Protein AF-A0A5D6YRJ5-F1 (afdb_monomer_lite)

Structure (mmCIF, N/CA/C/O backbone):
data_AF-A0A5D6YRJ5-F1
#
_entry.id   AF-A0A5D6YRJ5-F1
#
loop_
_atom_site.group_PDB
_atom_site.id
_atom_site.type_symbol
_atom_site.label_atom_id
_atom_site.label_alt_id
_atom_site.label_comp_id
_atom_site.label_asym_id
_atom_site.label_entity_id
_atom_site.label_seq_id
_atom_site.pdbx_PDB_ins_code
_atom_site.Cartn_x
_atom_site.Cartn_y
_atom_site.Cartn_z
_atom_site.occupancy
_atom_site.B_iso_or_equiv
_atom_site.auth_seq_id
_atom_site.auth_comp_id
_atom_site.auth_asym_id
_atom_site.auth_atom_id
_atom_site.pdbx_PDB_model_num
ATOM 1 N N . MET A 1 1 ? 26.707 -11.067 -12.022 1.00 60.88 1 MET A N 1
ATOM 2 C CA . MET A 1 1 ? 25.753 -10.182 -11.319 1.00 60.88 1 MET A CA 1
ATOM 3 C C . MET A 1 1 ? 26.308 -8.761 -11.382 1.00 60.88 1 MET A C 1
ATOM 5 O O . MET A 1 1 ? 27.519 -8.636 -11.221 1.00 60.88 1 MET A O 1
ATOM 9 N N . PRO A 1 2 ? 25.511 -7.725 -11.699 1.00 64.88 2 PRO A N 1
ATOM 10 C CA . PRO A 1 2 ? 26.012 -6.351 -11.756 1.00 64.88 2 PRO A CA 1
ATOM 11 C C . PRO A 1 2 ? 26.644 -5.903 -10.419 1.00 64.88 2 PRO A C 1
ATOM 13 O O . PRO A 1 2 ? 26.125 -6.276 -9.367 1.00 64.88 2 PRO A O 1
ATOM 16 N N . PRO A 1 3 ? 27.717 -5.085 -10.417 1.00 64.81 3 PRO A N 1
ATOM 17 C CA . PRO A 1 3 ? 28.417 -4.689 -9.185 1.00 64.81 3 PRO A CA 1
ATOM 18 C C . PRO A 1 3 ? 27.525 -3.969 -8.162 1.00 64.81 3 PRO A C 1
ATOM 20 O O . PRO A 1 3 ? 27.722 -4.100 -6.958 1.00 64.81 3 PRO A O 1
ATOM 23 N N . HIS A 1 4 ? 26.510 -3.244 -8.640 1.00 69.31 4 HIS A N 1
ATOM 24 C CA . HIS A 1 4 ? 25.546 -2.522 -7.807 1.00 69.31 4 HIS A CA 1
ATOM 25 C C . HIS A 1 4 ? 24.504 -3.434 -7.135 1.00 69.31 4 HIS A C 1
ATOM 27 O O . HIS A 1 4 ? 23.724 -2.969 -6.313 1.00 69.31 4 HIS A O 1
ATOM 33 N N . CYS A 1 5 ? 24.470 -4.730 -7.454 1.00 68.94 5 CYS A N 1
ATOM 34 C CA . CYS A 1 5 ? 23.510 -5.658 -6.855 1.00 68.94 5 CYS A CA 1
ATOM 35 C C . CYS A 1 5 ? 23.895 -6.130 -5.461 1.00 68.94 5 CYS A C 1
ATOM 37 O O . CYS A 1 5 ? 23.024 -6.526 -4.691 1.00 68.94 5 CYS A O 1
ATOM 39 N N . ASN A 1 6 ? 25.170 -6.000 -5.099 1.00 61.84 6 ASN A N 1
ATOM 40 C CA . ASN A 1 6 ? 25.630 -6.264 -3.740 1.00 61.84 6 ASN A CA 1
ATOM 41 C C . ASN A 1 6 ? 25.158 -5.181 -2.751 1.00 61.84 6 ASN A C 1
ATOM 43 O O . ASN A 1 6 ? 25.101 -5.435 -1.553 1.00 61.84 6 ASN A O 1
ATOM 47 N N . THR A 1 7 ? 24.800 -3.983 -3.232 1.00 56.31 7 THR A N 1
ATOM 48 C CA . THR A 1 7 ? 24.354 -2.850 -2.402 1.00 56.31 7 THR A CA 1
ATOM 49 C C . THR A 1 7 ? 22.838 -2.712 -2.290 1.00 56.31 7 THR A C 1
ATOM 51 O O . THR A 1 7 ? 22.378 -2.056 -1.365 1.00 56.31 7 THR A O 1
ATOM 54 N N . VAL A 1 8 ? 22.048 -3.336 -3.170 1.00 52.62 8 VAL A N 1
ATOM 55 C CA . VAL A 1 8 ? 20.570 -3.290 -3.113 1.00 52.62 8 VAL A CA 1
ATOM 56 C C . VAL A 1 8 ? 20.002 -4.146 -1.967 1.00 52.62 8 VAL A C 1
ATOM 58 O O . VAL A 1 8 ? 18.920 -3.862 -1.466 1.00 52.62 8 VAL A O 1
ATOM 61 N N . LEU A 1 9 ? 20.746 -5.159 -1.507 1.00 47.69 9 LEU A N 1
ATOM 62 C CA . LEU A 1 9 ? 20.382 -5.987 -0.347 1.00 47.69 9 LEU A CA 1
ATOM 63 C C . LEU A 1 9 ? 20.674 -5.311 1.005 1.00 47.69 9 LEU A C 1
ATOM 65 O O . LEU A 1 9 ? 20.249 -5.816 2.043 1.00 47.69 9 LEU A O 1
ATOM 69 N N . ASN A 1 10 ? 21.367 -4.167 1.014 1.00 44.94 10 ASN A N 1
ATOM 70 C CA . ASN A 1 10 ? 21.488 -3.348 2.215 1.00 44.94 10 ASN A CA 1
ATOM 71 C C . ASN A 1 10 ? 20.199 -2.549 2.390 1.00 44.94 10 ASN A C 1
ATOM 73 O O . ASN A 1 10 ? 20.040 -1.520 1.751 1.00 44.94 10 ASN A O 1
ATOM 77 N N . ILE A 1 11 ? 19.299 -3.103 3.209 1.00 49.19 11 ILE A N 1
ATOM 78 C CA . ILE A 1 11 ? 18.246 -2.521 4.070 1.00 49.19 11 ILE A CA 1
ATOM 79 C C . ILE A 1 11 ? 18.027 -0.995 3.925 1.00 49.19 11 ILE A C 1
ATOM 81 O O . ILE A 1 11 ? 18.032 -0.244 4.898 1.00 49.19 11 ILE A O 1
ATOM 85 N N . ASP A 1 12 ? 17.791 -0.503 2.713 1.00 50.81 12 ASP A N 1
ATOM 86 C CA . ASP A 1 12 ? 17.236 0.825 2.506 1.00 50.81 12 ASP A CA 1
ATOM 87 C C . ASP A 1 12 ? 15.744 0.677 2.813 1.00 50.81 12 ASP A C 1
ATOM 89 O O . ASP A 1 12 ? 14.951 0.217 1.994 1.00 50.81 12 ASP A O 1
ATOM 93 N N . VAL A 1 13 ? 15.362 1.043 4.039 1.00 54.28 13 VAL A N 1
ATOM 94 C CA . VAL A 1 13 ? 13.978 0.988 4.556 1.00 54.28 13 VAL A CA 1
ATOM 95 C C . VAL A 1 13 ? 13.006 1.819 3.691 1.00 54.28 13 VAL A C 1
ATOM 97 O O . VAL A 1 13 ? 11.790 1.728 3.838 1.00 54.28 13 VAL A O 1
ATOM 100 N N . GLN A 1 14 ? 13.523 2.626 2.759 1.00 61.41 14 GLN A N 1
ATOM 101 C CA . GLN A 1 14 ? 12.751 3.486 1.872 1.00 61.41 14 GLN A CA 1
ATOM 102 C C . GLN A 1 14 ? 13.017 3.177 0.396 1.00 61.41 14 GLN A C 1
ATOM 104 O O . GLN A 1 14 ? 14.071 3.500 -0.153 1.00 61.41 14 GLN A O 1
ATOM 109 N N . LEU A 1 15 ? 11.996 2.649 -0.282 1.00 72.62 15 LEU A N 1
ATOM 110 C CA . LEU A 1 15 ? 11.965 2.594 -1.739 1.00 72.62 15 LEU A CA 1
ATOM 111 C C . LEU A 1 15 ? 12.013 4.025 -2.301 1.00 72.62 15 LEU A C 1
ATOM 113 O O . LEU A 1 15 ? 11.226 4.892 -1.915 1.00 72.62 15 LEU A O 1
ATOM 117 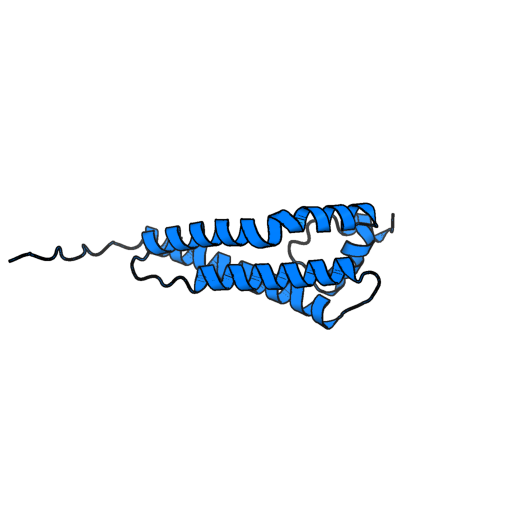N N . THR A 1 16 ? 12.939 4.280 -3.222 1.00 80.62 16 THR A N 1
ATOM 118 C CA . THR A 1 16 ? 13.053 5.550 -3.952 1.00 80.62 16 THR A CA 1
ATOM 119 C C . THR A 1 16 ? 13.064 5.282 -5.452 1.00 80.62 16 THR A C 1
ATOM 121 O O . THR A 1 16 ? 13.538 4.234 -5.890 1.00 80.62 16 THR A O 1
ATOM 124 N N . ALA A 1 17 ? 12.563 6.230 -6.251 1.00 81.56 17 ALA A N 1
ATOM 125 C CA . ALA A 1 17 ? 12.397 6.057 -7.699 1.00 81.56 17 ALA A CA 1
ATOM 126 C C . ALA A 1 17 ? 13.698 5.614 -8.391 1.00 81.56 17 ALA A C 1
ATOM 128 O O . ALA A 1 17 ? 13.727 4.637 -9.136 1.00 81.56 17 ALA A O 1
ATOM 129 N N . GLY A 1 18 ? 14.818 6.258 -8.041 1.00 82.31 18 GLY A N 1
ATOM 130 C CA . GLY A 1 18 ? 16.140 5.944 -8.589 1.00 82.31 18 GLY A CA 1
ATOM 131 C C . GLY A 1 18 ? 16.675 4.548 -8.244 1.00 82.31 18 GLY A C 1
ATOM 132 O O . GLY A 1 18 ? 17.662 4.120 -8.842 1.00 82.31 18 GLY A O 1
ATOM 133 N N . LYS A 1 19 ? 16.046 3.829 -7.308 1.00 82.44 19 LYS A N 1
ATOM 134 C CA . LYS A 1 19 ? 16.450 2.485 -6.867 1.00 82.44 19 LYS A CA 1
ATOM 135 C C . LYS A 1 19 ? 15.604 1.368 -7.470 1.00 82.44 19 LYS A C 1
ATOM 137 O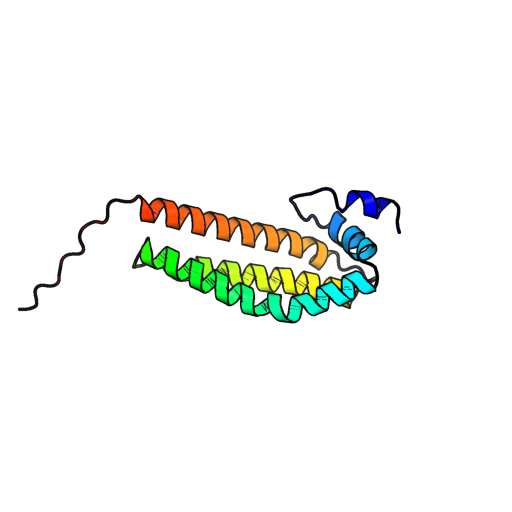 O . LYS A 1 19 ? 16.067 0.232 -7.478 1.00 82.44 19 LYS A O 1
ATOM 142 N N . ILE A 1 20 ? 14.429 1.675 -8.028 1.00 84.62 20 ILE A N 1
ATOM 143 C CA . ILE A 1 20 ? 13.533 0.657 -8.595 1.00 84.62 20 ILE A CA 1
ATOM 144 C C . ILE A 1 20 ? 14.213 -0.071 -9.750 1.00 84.62 20 ILE A C 1
ATOM 146 O O . ILE A 1 20 ? 14.308 -1.293 -9.739 1.00 84.62 20 ILE A O 1
ATOM 150 N N . ARG A 1 21 ? 14.765 0.656 -10.723 1.00 85.94 21 ARG A N 1
ATOM 151 C CA . ARG A 1 21 ? 15.420 0.005 -11.860 1.00 85.94 21 ARG A CA 1
ATOM 152 C C . ARG A 1 21 ? 16.655 -0.823 -11.470 1.00 85.94 21 ARG A C 1
ATOM 154 O O . ARG A 1 21 ? 16.700 -1.973 -11.897 1.00 85.94 21 ARG A O 1
ATOM 161 N N . PRO A 1 22 ? 17.619 -0.314 -10.673 1.00 85.75 22 PRO A N 1
ATOM 162 C CA . PRO A 1 22 ? 18.710 -1.143 -10.161 1.00 85.75 22 PRO A CA 1
ATOM 163 C C . PRO A 1 22 ? 18.204 -2.407 -9.458 1.00 85.75 22 PRO A C 1
ATOM 165 O O . PRO A 1 22 ? 18.728 -3.488 -9.686 1.00 85.75 22 PRO A O 1
ATOM 168 N N . PHE A 1 23 ? 17.134 -2.306 -8.664 1.00 83.44 23 PHE A N 1
ATOM 169 C CA . PHE A 1 23 ? 16.513 -3.467 -8.031 1.00 83.44 23 PHE A CA 1
ATOM 170 C C . PHE A 1 23 ? 15.979 -4.484 -9.055 1.00 83.44 23 PHE A C 1
ATOM 172 O O . PHE A 1 23 ? 16.310 -5.667 -8.969 1.00 83.44 23 PHE A O 1
ATOM 179 N N . LEU A 1 24 ? 15.229 -4.034 -10.066 1.00 86.06 24 LEU A N 1
ATOM 180 C CA . LEU A 1 24 ? 14.706 -4.902 -11.129 1.00 86.06 24 LEU A CA 1
ATOM 181 C C . LEU A 1 24 ? 15.817 -5.544 -11.977 1.00 86.06 24 LEU A C 1
ATOM 183 O O . LEU A 1 24 ? 15.704 -6.709 -12.362 1.00 86.06 24 LEU A O 1
ATOM 187 N N . GLU A 1 25 ? 16.905 -4.812 -12.237 1.00 87.56 25 GLU A N 1
ATOM 188 C CA . GLU A 1 25 ? 18.114 -5.332 -12.889 1.00 87.56 25 GLU A CA 1
ATOM 189 C C . GLU A 1 25 ? 18.752 -6.452 -12.055 1.00 87.56 25 GLU A C 1
ATOM 191 O O . GLU A 1 25 ? 19.100 -7.509 -12.590 1.00 87.56 25 GLU A O 1
ATOM 196 N N . CYS A 1 26 ? 18.844 -6.258 -10.739 1.00 85.69 26 CYS A N 1
ATOM 197 C CA . CYS A 1 26 ? 19.449 -7.211 -9.813 1.00 85.69 26 CYS A CA 1
ATOM 198 C C . CYS A 1 26 ? 18.626 -8.473 -9.570 1.00 85.69 26 CYS A C 1
ATOM 200 O O . CYS A 1 26 ? 19.214 -9.529 -9.333 1.00 85.69 26 CYS A O 1
ATOM 202 N N . LEU A 1 27 ? 17.297 -8.398 -9.680 1.00 84.06 27 LEU A N 1
ATOM 203 C CA . LEU A 1 27 ? 16.432 -9.581 -9.658 1.00 84.06 27 LEU A CA 1
ATOM 204 C C . LEU A 1 27 ? 16.736 -10.545 -10.819 1.00 84.06 27 LEU A C 1
ATOM 206 O O . LEU A 1 27 ? 16.502 -11.750 -10.706 1.00 84.06 27 LEU A O 1
ATOM 210 N N . GLY A 1 28 ? 17.244 -10.040 -11.949 1.00 85.69 28 GLY A N 1
ATOM 211 C CA . GLY A 1 28 ? 17.446 -10.845 -13.153 1.00 85.69 28 GLY A CA 1
ATOM 212 C C . GLY A 1 28 ? 16.131 -11.415 -13.699 1.00 85.69 28 GLY A C 1
ATOM 213 O O . GLY A 1 28 ? 15.041 -10.995 -13.319 1.00 85.69 28 GLY A O 1
ATOM 214 N N . LEU A 1 29 ? 16.202 -12.349 -14.648 1.00 87.88 29 LEU A N 1
ATOM 215 C CA . LEU A 1 29 ? 14.993 -12.941 -15.242 1.00 87.88 29 LEU A CA 1
ATOM 216 C C . LEU A 1 29 ? 14.231 -13.818 -14.234 1.00 87.88 29 LEU A C 1
ATOM 218 O O . LEU A 1 29 ? 13.022 -13.668 -14.069 1.00 87.88 29 LEU A O 1
ATOM 222 N N . GLN A 1 30 ? 14.949 -14.697 -13.528 1.00 87.31 30 GLN A N 1
ATOM 223 C CA . GLN A 1 30 ? 14.349 -15.632 -12.573 1.00 87.31 30 GLN A CA 1
ATOM 224 C C . GLN A 1 30 ? 13.703 -14.903 -11.392 1.00 87.31 30 GLN A C 1
ATOM 226 O O . GLN A 1 30 ? 12.542 -15.170 -11.086 1.00 87.31 30 GLN A O 1
ATOM 231 N N . GLY A 1 31 ? 14.395 -13.934 -10.781 1.00 86.50 31 GLY A N 1
ATOM 232 C CA . GLY A 1 31 ? 13.849 -13.179 -9.653 1.00 86.50 31 GLY A CA 1
ATOM 233 C C . GLY A 1 31 ? 12.592 -12.406 -10.034 1.00 86.50 31 GLY A C 1
ATOM 234 O O . GLY A 1 31 ? 11.615 -12.452 -9.298 1.00 86.50 31 GLY A O 1
ATOM 235 N N . ARG A 1 32 ? 12.559 -11.780 -11.218 1.00 88.94 32 ARG A N 1
ATOM 236 C CA . ARG A 1 32 ? 11.357 -11.082 -11.707 1.00 88.94 32 ARG A CA 1
ATOM 237 C C . ARG A 1 32 ? 10.189 -12.035 -11.957 1.00 88.94 32 ARG A C 1
ATOM 239 O O . ARG A 1 32 ? 9.070 -11.722 -11.568 1.00 88.94 32 ARG A O 1
ATOM 246 N N . SER A 1 33 ? 10.443 -13.211 -12.537 1.00 89.12 33 SER A N 1
ATOM 247 C CA . SER A 1 33 ? 9.395 -14.226 -12.733 1.00 89.12 33 SER A CA 1
ATOM 248 C C . SER A 1 33 ? 8.829 -14.754 -11.409 1.00 89.12 33 SER A C 1
ATOM 250 O O . SER A 1 33 ? 7.615 -14.873 -11.265 1.00 89.12 33 SER A O 1
ATOM 252 N N . ALA A 1 34 ? 9.688 -14.983 -10.410 1.00 86.88 34 ALA A N 1
ATOM 253 C CA . ALA A 1 34 ? 9.267 -15.381 -9.071 1.00 86.88 34 ALA A CA 1
ATOM 254 C C . ALA A 1 34 ? 8.466 -14.266 -8.378 1.00 86.88 34 ALA A C 1
ATOM 256 O O . ALA A 1 34 ? 7.448 -14.542 -7.747 1.00 86.88 34 ALA A O 1
ATOM 257 N N . TYR A 1 35 ? 8.876 -13.006 -8.555 1.00 85.50 35 TYR A N 1
ATOM 258 C CA . TYR A 1 35 ? 8.166 -11.842 -8.020 1.00 85.50 35 TYR A CA 1
ATOM 259 C C . TYR A 1 35 ? 6.749 -11.717 -8.608 1.00 85.50 35 TYR A C 1
ATOM 261 O O . TYR A 1 35 ? 5.785 -11.506 -7.878 1.00 85.50 35 TYR A O 1
ATOM 269 N N . LEU A 1 36 ? 6.593 -11.914 -9.921 1.00 89.06 36 LEU A N 1
ATOM 270 C CA . LEU A 1 36 ? 5.282 -11.917 -10.584 1.00 89.06 36 LEU A CA 1
ATOM 271 C C . LEU A 1 36 ? 4.389 -13.085 -10.131 1.00 89.06 36 LEU A C 1
ATOM 273 O O . LEU A 1 36 ? 3.173 -12.922 -9.999 1.00 89.06 36 LEU A O 1
ATOM 277 N N . ALA A 1 37 ? 4.978 -14.257 -9.876 1.00 86.31 37 ALA A N 1
ATOM 278 C CA . ALA A 1 37 ? 4.247 -15.406 -9.345 1.00 86.31 37 ALA A CA 1
ATOM 279 C C . ALA A 1 37 ? 3.740 -15.145 -7.916 1.00 86.31 37 ALA A C 1
ATOM 281 O O . ALA A 1 37 ? 2.597 -15.473 -7.602 1.00 86.31 37 ALA A O 1
ATOM 282 N N . PHE A 1 38 ? 4.552 -14.500 -7.074 1.00 81.75 38 PHE A N 1
ATOM 283 C CA . PHE A 1 38 ? 4.155 -14.093 -5.725 1.00 81.75 38 PHE A CA 1
ATOM 284 C C . PHE A 1 38 ? 2.972 -13.110 -5.744 1.00 81.75 38 PHE A C 1
ATOM 286 O O . PHE A 1 38 ? 2.016 -13.268 -4.981 1.00 81.75 38 PHE A O 1
ATOM 293 N N . PHE A 1 39 ? 2.974 -12.162 -6.686 1.00 80.69 39 PHE A N 1
ATOM 294 C CA . PHE A 1 39 ? 1.909 -11.168 -6.806 1.00 80.69 39 PHE A CA 1
ATOM 295 C C . PHE A 1 39 ? 0.515 -11.747 -7.054 1.00 80.69 39 PHE A C 1
ATOM 297 O O . PHE A 1 39 ? -0.459 -11.143 -6.626 1.00 80.69 39 PHE A O 1
ATOM 304 N N . HIS A 1 40 ? 0.376 -12.923 -7.670 1.00 71.31 40 HIS A N 1
ATOM 305 C CA . HIS A 1 40 ? -0.952 -13.519 -7.875 1.00 71.31 40 HIS A CA 1
ATOM 306 C C . HIS A 1 40 ? -1.701 -13.778 -6.560 1.00 71.31 40 HIS A C 1
ATOM 308 O O . HIS A 1 40 ? -2.928 -13.692 -6.523 1.00 71.31 40 HIS A O 1
ATOM 314 N N . PHE A 1 41 ? -0.971 -14.060 -5.480 1.00 65.50 41 PHE A N 1
ATOM 315 C CA . PHE A 1 41 ? -1.544 -14.232 -4.147 1.00 65.50 41 PHE A CA 1
ATOM 316 C C . PHE A 1 41 ? -1.543 -12.924 -3.351 1.00 65.50 41 PHE A C 1
ATOM 318 O O . PHE A 1 41 ? -2.520 -12.628 -2.660 1.00 65.50 41 PHE A O 1
ATOM 325 N N . ASP A 1 42 ? -0.479 -12.129 -3.468 1.00 74.94 42 ASP A N 1
ATOM 326 C CA . ASP A 1 42 ? -0.288 -10.929 -2.648 1.00 74.94 42 ASP A CA 1
ATOM 327 C C . ASP A 1 42 ? -1.214 -9.769 -3.039 1.00 74.94 42 ASP A C 1
ATOM 329 O O . ASP A 1 42 ? -1.706 -9.039 -2.187 1.00 74.94 42 ASP A O 1
ATOM 333 N N . PHE A 1 43 ? -1.556 -9.645 -4.321 1.00 77.69 43 PHE A N 1
ATOM 334 C CA . PHE A 1 43 ? -2.206 -8.448 -4.863 1.00 77.69 43 PHE A CA 1
ATOM 335 C C . PHE A 1 43 ? -3.643 -8.203 -4.383 1.00 77.69 43 PHE A C 1
ATOM 337 O O . PHE A 1 43 ? -4.111 -7.068 -4.387 1.00 77.69 43 PHE A O 1
ATOM 344 N N . LEU A 1 44 ? -4.374 -9.256 -4.004 1.00 74.69 44 LEU A N 1
ATOM 345 C CA . LEU A 1 44 ? -5.779 -9.143 -3.587 1.00 74.69 44 LEU A CA 1
ATOM 346 C C . LEU A 1 44 ? -6.032 -9.740 -2.209 1.00 74.69 44 LEU A C 1
ATOM 348 O O . LEU A 1 44 ? -6.723 -9.129 -1.395 1.00 74.69 44 LEU A O 1
ATOM 352 N N . LEU A 1 45 ? -5.492 -10.927 -1.929 1.00 84.12 45 LEU A N 1
ATOM 353 C CA . LEU A 1 45 ? -5.830 -11.634 -0.699 1.00 84.12 45 LEU A CA 1
ATOM 354 C C . LEU A 1 45 ? -5.287 -10.899 0.529 1.00 84.12 45 LEU A C 1
ATOM 356 O O . LEU A 1 45 ? -6.033 -10.670 1.481 1.00 84.12 45 LEU A O 1
ATOM 360 N N . PHE A 1 46 ? -4.018 -10.491 0.496 1.00 86.75 46 PHE A N 1
ATOM 361 C CA . PHE A 1 46 ? -3.388 -9.804 1.621 1.00 86.75 46 PHE A CA 1
ATOM 362 C C . PHE A 1 46 ? -4.051 -8.454 1.925 1.00 86.75 46 PHE A C 1
ATOM 364 O O . PHE A 1 46 ? -4.430 -8.260 3.087 1.00 86.75 46 PHE A O 1
ATOM 371 N N . PRO A 1 47 ? -4.319 -7.586 0.926 1.00 88.38 47 PRO A N 1
ATOM 372 C CA . PRO A 1 47 ? -5.090 -6.362 1.109 1.00 88.38 47 PRO A CA 1
ATOM 373 C C . PRO A 1 47 ? -6.416 -6.543 1.805 1.00 88.38 47 PRO A C 1
ATOM 375 O O . PRO A 1 47 ? -6.722 -5.844 2.773 1.00 88.38 47 PRO A O 1
ATOM 378 N N . LEU A 1 48 ? -7.188 -7.528 1.365 1.00 88.56 48 LEU A N 1
ATOM 379 C CA . LEU A 1 48 ? -8.478 -7.812 1.967 1.00 88.56 48 LEU A CA 1
ATOM 380 C C . LEU A 1 48 ? -8.328 -8.318 3.404 1.00 88.56 48 LEU A C 1
ATOM 382 O O . LEU A 1 48 ? -9.070 -7.872 4.282 1.00 88.56 48 LEU A O 1
ATOM 386 N N . VAL A 1 49 ? -7.364 -9.202 3.673 1.00 91.12 49 VAL A N 1
ATOM 387 C CA . VAL A 1 49 ? -7.128 -9.743 5.018 1.00 91.12 49 VAL A CA 1
ATOM 388 C C . VAL A 1 49 ? -6.724 -8.635 5.989 1.00 91.12 49 VAL A C 1
ATOM 390 O O . VAL A 1 49 ? -7.406 -8.446 7.002 1.00 91.12 49 VAL A O 1
ATOM 393 N N . TYR A 1 50 ? -5.669 -7.865 5.698 1.00 89.44 50 TYR A N 1
ATOM 394 C CA . TYR A 1 50 ? -5.214 -6.843 6.645 1.00 89.44 50 TYR A CA 1
ATOM 395 C C . TYR A 1 50 ? -6.232 -5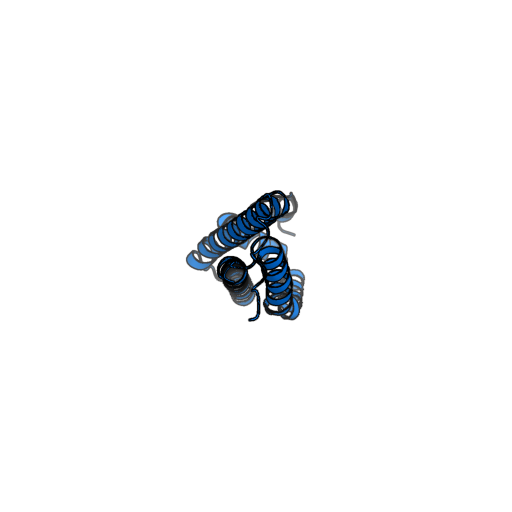.707 6.792 1.00 89.44 50 TYR A C 1
ATOM 397 O O . TYR A 1 50 ? -6.356 -5.151 7.881 1.00 89.44 50 TYR A O 1
ATOM 405 N N . ALA A 1 51 ? -7.001 -5.373 5.750 1.00 91.62 51 ALA A N 1
ATOM 406 C CA . ALA A 1 51 ? -8.008 -4.319 5.837 1.00 91.62 51 ALA A CA 1
ATOM 407 C C . ALA A 1 51 ? -9.198 -4.729 6.701 1.00 91.62 51 ALA A C 1
ATOM 409 O O . ALA A 1 51 ? -9.686 -3.919 7.487 1.00 91.62 51 ALA A O 1
ATOM 410 N N . ASN A 1 52 ? -9.633 -5.989 6.619 1.00 93.62 52 ASN A N 1
ATOM 411 C CA . ASN A 1 52 ? -10.667 -6.512 7.510 1.00 93.62 52 ASN A CA 1
ATOM 412 C C . ASN A 1 52 ? -10.190 -6.540 8.966 1.00 93.62 52 ASN A C 1
ATOM 414 O O . ASN A 1 52 ? -10.924 -6.117 9.860 1.00 93.62 52 ASN A O 1
ATOM 418 N N . VAL A 1 53 ? -8.947 -6.970 9.208 1.00 94.69 53 VAL A N 1
ATOM 419 C CA . VAL A 1 53 ? -8.341 -6.943 10.550 1.00 94.69 53 VAL A CA 1
ATOM 420 C C . VAL A 1 53 ? -8.255 -5.509 11.078 1.00 94.69 53 VAL A C 1
ATOM 422 O O . VAL A 1 53 ? -8.700 -5.238 12.194 1.00 94.69 53 VAL A O 1
ATOM 425 N N . ALA A 1 54 ? -7.757 -4.575 10.266 1.00 93.81 54 ALA A N 1
ATOM 426 C CA . ALA A 1 54 ? -7.655 -3.160 10.611 1.00 93.81 54 ALA A CA 1
ATOM 427 C C . ALA A 1 54 ? -9.026 -2.533 10.891 1.00 93.81 54 ALA A C 1
ATOM 429 O O . ALA A 1 54 ? -9.194 -1.826 11.885 1.00 93.81 54 ALA A O 1
ATOM 430 N N . HIS A 1 55 ? -10.022 -2.816 10.049 1.00 95.12 55 HIS A N 1
ATOM 431 C CA . HIS A 1 55 ? -11.384 -2.335 10.243 1.00 95.12 55 HIS A CA 1
ATOM 432 C C . HIS A 1 55 ? -11.973 -2.870 11.545 1.00 95.12 55 HIS A C 1
ATOM 434 O O . HIS A 1 55 ? -12.459 -2.088 12.357 1.00 95.12 55 HIS A O 1
ATOM 440 N N . ARG A 1 56 ? -11.856 -4.178 11.798 1.00 94.94 56 ARG A N 1
ATOM 441 C CA . ARG A 1 56 ? -12.351 -4.788 13.033 1.00 94.94 56 ARG A CA 1
ATOM 442 C C . ARG A 1 56 ? -11.684 -4.190 14.269 1.00 94.94 56 ARG A C 1
ATOM 444 O O . ARG A 1 56 ? -12.383 -3.885 15.233 1.00 94.94 56 ARG A O 1
ATOM 451 N N . ALA A 1 57 ? -10.366 -4.006 14.246 1.00 94.31 57 ALA A N 1
ATOM 452 C CA . ALA A 1 57 ? -9.629 -3.382 15.341 1.00 94.31 57 ALA A CA 1
ATOM 453 C C . ALA A 1 57 ? -10.106 -1.942 15.598 1.00 94.31 57 ALA A C 1
ATOM 455 O O . ALA A 1 57 ? -10.358 -1.575 16.746 1.00 94.31 57 ALA A O 1
ATOM 456 N N . LEU A 1 58 ? -10.307 -1.153 14.536 1.00 93.94 58 LEU A N 1
ATOM 457 C CA . LEU A 1 58 ? -10.846 0.203 14.640 1.00 93.94 58 LEU A CA 1
ATOM 458 C C . LEU A 1 58 ? -12.265 0.220 15.194 1.00 93.94 58 LEU A C 1
ATOM 460 O O . LEU A 1 58 ? -12.531 1.025 16.073 1.00 93.94 58 LEU A O 1
ATOM 464 N N . THR A 1 59 ? -13.155 -0.671 14.759 1.00 92.50 59 THR A N 1
ATOM 465 C CA . THR A 1 59 ? -14.533 -0.728 15.273 1.00 92.50 59 THR A CA 1
ATOM 466 C C . THR A 1 59 ? -14.584 -1.139 16.745 1.00 92.50 59 THR A C 1
ATOM 468 O O . THR A 1 59 ? -15.411 -0.635 17.499 1.00 92.50 59 THR A O 1
ATOM 471 N N . LEU A 1 60 ? -13.681 -2.018 17.191 1.00 91.75 60 LEU A N 1
ATOM 472 C CA . LEU A 1 60 ? -13.568 -2.391 18.607 1.00 91.75 60 LEU A CA 1
ATOM 473 C C . LEU A 1 60 ? -13.048 -1.242 19.487 1.00 91.75 60 LEU A C 1
ATOM 475 O O . LEU A 1 60 ? -13.421 -1.147 20.660 1.00 91.75 60 LEU A O 1
ATOM 479 N N . ALA A 1 61 ? -12.181 -0.392 18.935 1.00 91.88 61 ALA A N 1
ATOM 480 C CA . ALA A 1 61 ? -11.668 0.805 19.597 1.00 91.88 61 ALA A CA 1
ATOM 481 C C . ALA A 1 61 ? -12.670 1.978 19.531 1.00 91.88 61 ALA A C 1
ATOM 483 O O . ALA A 1 61 ? -12.825 2.723 20.494 1.00 91.88 61 ALA A O 1
ATOM 484 N N . TRP A 1 62 ? -13.388 2.094 18.413 1.00 91.00 62 TRP A N 1
ATOM 485 C CA . TRP A 1 62 ? -14.287 3.184 18.042 1.00 91.00 62 TRP A CA 1
ATOM 486 C C . TRP A 1 62 ? -15.512 2.617 17.299 1.00 91.00 62 TRP A C 1
ATOM 488 O O . TRP A 1 62 ? -15.453 2.438 16.079 1.00 91.00 62 TRP A O 1
ATOM 498 N N . PRO A 1 63 ? -16.639 2.352 17.987 1.00 87.75 63 PRO A N 1
ATOM 499 C CA . PRO A 1 63 ? -17.815 1.716 17.378 1.00 87.75 63 PRO A CA 1
ATOM 500 C C . PRO A 1 63 ? -18.381 2.460 16.160 1.00 87.75 63 PRO A C 1
ATOM 502 O O . PRO A 1 63 ? -18.833 1.828 15.213 1.00 87.75 63 PRO A O 1
ATOM 505 N N . GLU A 1 64 ? -18.277 3.791 16.150 1.00 87.81 64 GLU A N 1
ATOM 506 C CA . GLU A 1 64 ? -18.745 4.666 15.063 1.00 87.81 64 GLU A CA 1
ATOM 507 C C . GLU A 1 64 ? -17.688 4.889 13.957 1.00 87.81 64 GLU A C 1
ATOM 509 O O . GLU A 1 64 ? -17.841 5.761 13.096 1.00 87.81 64 GLU A O 1
ATOM 514 N N . SER A 1 65 ? -16.570 4.151 13.981 1.00 87.56 65 SER A N 1
ATOM 515 C CA . SER A 1 65 ? -15.511 4.317 12.981 1.00 87.56 65 SER A CA 1
ATOM 516 C C . SER A 1 65 ? -15.964 3.859 11.597 1.00 87.56 65 SER A C 1
ATOM 518 O O . SER A 1 65 ? -16.434 2.742 11.382 1.00 87.56 65 SER A O 1
ATOM 520 N N . ARG A 1 66 ? -15.770 4.742 10.617 1.00 88.19 66 ARG A N 1
ATOM 521 C CA . ARG A 1 66 ? -16.013 4.437 9.206 1.00 88.19 66 ARG A CA 1
ATOM 522 C C . ARG A 1 66 ? -14.833 3.650 8.623 1.00 88.19 66 ARG A C 1
ATOM 524 O O . ARG A 1 66 ? -13.690 3.916 8.998 1.00 88.19 66 ARG A O 1
ATOM 531 N N . PRO A 1 67 ? -15.057 2.771 7.631 1.00 90.69 67 PRO A N 1
ATOM 532 C CA . PRO A 1 67 ? -14.000 1.965 7.013 1.00 90.69 67 PRO A CA 1
ATOM 533 C C . PRO A 1 67 ? -13.072 2.762 6.073 1.00 90.69 67 PRO A C 1
ATOM 535 O O . PRO A 1 67 ? -12.356 2.164 5.278 1.00 90.69 67 PRO A O 1
ATOM 538 N N . LEU A 1 68 ? -13.053 4.100 6.149 1.00 93.06 68 LEU A N 1
ATOM 539 C CA . LEU A 1 68 ? -12.296 4.961 5.232 1.00 93.06 68 LEU A CA 1
ATOM 540 C C . LEU A 1 68 ? -10.786 4.709 5.301 1.00 93.06 68 LEU A C 1
ATOM 542 O O . LEU A 1 68 ? -10.151 4.578 4.261 1.00 93.06 68 LEU A O 1
ATOM 546 N N . LEU A 1 69 ? -10.217 4.608 6.509 1.00 92.81 69 LEU A N 1
ATOM 547 C CA . LEU A 1 69 ? -8.782 4.354 6.673 1.00 92.81 69 LEU A CA 1
ATOM 548 C C . LEU A 1 69 ? -8.387 2.951 6.176 1.00 92.81 69 LEU A C 1
ATOM 550 O O . LEU A 1 69 ? -7.490 2.875 5.339 1.00 92.81 69 LEU A O 1
ATOM 554 N N . PRO A 1 70 ? -9.054 1.849 6.588 1.00 94.00 70 PRO A N 1
ATOM 555 C CA . PRO A 1 70 ? -8.793 0.529 6.012 1.00 94.00 70 PRO A CA 1
ATOM 556 C C . PRO A 1 70 ? -8.936 0.488 4.487 1.00 94.00 70 PRO A C 1
ATOM 558 O O . PRO A 1 70 ? -8.075 -0.075 3.816 1.00 94.00 70 PRO A O 1
ATOM 561 N N . ALA A 1 71 ? -9.975 1.123 3.933 1.00 94.44 71 ALA A N 1
ATOM 562 C CA . ALA A 1 71 ? -10.178 1.188 2.488 1.00 94.44 71 ALA A CA 1
ATOM 563 C C . ALA A 1 71 ? -9.043 1.945 1.780 1.00 94.44 71 ALA A C 1
ATOM 565 O O . ALA A 1 71 ? -8.553 1.486 0.752 1.00 94.44 71 ALA A O 1
ATOM 566 N N . ALA A 1 72 ? -8.576 3.062 2.346 1.00 94.31 72 ALA A N 1
ATOM 567 C CA . ALA A 1 72 ? -7.452 3.815 1.798 1.00 94.31 72 ALA A CA 1
ATOM 568 C C . ALA A 1 72 ? -6.157 2.984 1.763 1.00 94.31 72 ALA A C 1
ATOM 570 O O . ALA A 1 72 ? -5.449 3.027 0.760 1.00 94.31 72 ALA A O 1
ATOM 571 N N . VAL A 1 73 ? -5.873 2.172 2.795 1.00 93.50 73 VAL A N 1
ATOM 572 C CA . VAL A 1 73 ? -4.706 1.266 2.775 1.00 93.50 73 VAL A CA 1
ATOM 573 C C . VAL A 1 73 ? -4.806 0.268 1.622 1.00 93.50 73 VAL A C 1
ATOM 575 O O . VAL A 1 73 ? -3.814 0.057 0.934 1.00 93.50 73 VAL A O 1
ATOM 578 N N . VAL A 1 74 ? -5.979 -0.332 1.387 1.00 93.88 74 VAL A N 1
ATOM 579 C CA . VAL A 1 74 ? -6.188 -1.259 0.255 1.00 93.88 74 VAL A CA 1
ATOM 580 C C . VAL A 1 74 ? -5.942 -0.562 -1.073 1.00 93.88 74 VAL A C 1
ATOM 582 O O . VAL A 1 74 ? -5.232 -1.093 -1.916 1.00 93.88 74 VAL A O 1
ATOM 585 N N . VAL A 1 75 ? -6.498 0.637 -1.257 1.00 94.69 75 VAL A N 1
ATOM 586 C CA . VAL A 1 75 ? -6.335 1.390 -2.505 1.00 94.69 75 VAL A CA 1
ATOM 587 C C . VAL A 1 75 ? -4.863 1.710 -2.759 1.00 94.69 75 VAL A C 1
ATOM 589 O O . VAL A 1 75 ? -4.374 1.463 -3.858 1.00 94.69 75 VAL A O 1
ATOM 592 N N . PHE A 1 76 ? -4.140 2.226 -1.762 1.00 94.50 76 PHE A N 1
ATOM 593 C CA . PHE A 1 76 ? -2.723 2.549 -1.936 1.00 94.50 76 PHE A CA 1
ATOM 594 C C . PHE A 1 76 ? -1.863 1.312 -2.180 1.00 94.50 76 PHE A C 1
ATOM 596 O O . PHE A 1 76 ? -0.951 1.381 -2.997 1.00 94.50 76 PHE A O 1
ATOM 603 N N . ASP A 1 77 ? -2.161 0.194 -1.521 1.00 92.56 77 ASP A N 1
ATOM 604 C CA . ASP A 1 77 ? -1.450 -1.065 -1.729 1.00 92.56 77 ASP A CA 1
ATOM 605 C C . ASP A 1 77 ? -1.671 -1.634 -3.128 1.00 92.56 77 ASP A C 1
ATOM 607 O O . ASP A 1 77 ? -0.706 -1.866 -3.849 1.00 92.56 77 ASP A O 1
ATOM 611 N N . VAL A 1 78 ? -2.929 -1.748 -3.563 1.00 92.69 78 VAL A N 1
ATOM 612 C CA . VAL A 1 78 ? -3.260 -2.244 -4.903 1.00 92.69 78 VAL A CA 1
ATOM 613 C C . VAL A 1 78 ? -2.635 -1.357 -5.976 1.00 92.69 78 VAL A C 1
ATOM 615 O O . VAL A 1 78 ? -2.066 -1.879 -6.931 1.00 92.69 78 VAL A O 1
ATOM 618 N N . LEU A 1 79 ? -2.690 -0.027 -5.838 1.00 94.06 79 LEU A N 1
ATOM 619 C CA . LEU A 1 79 ? -2.082 0.889 -6.810 1.00 94.06 79 LEU A CA 1
ATOM 620 C C . LEU A 1 79 ? -0.552 0.779 -6.836 1.00 94.06 79 LEU A C 1
ATOM 622 O O . LEU A 1 79 ? 0.043 0.785 -7.913 1.00 94.06 79 LEU A O 1
ATOM 626 N N . GLU A 1 80 ? 0.088 0.682 -5.671 1.00 92.38 80 GLU A N 1
ATOM 627 C CA . GLU A 1 80 ? 1.543 0.547 -5.567 1.00 92.38 80 GLU A CA 1
ATOM 628 C C . GLU A 1 80 ? 2.016 -0.757 -6.210 1.00 92.38 80 GLU A C 1
ATOM 630 O O . GLU A 1 80 ? 2.867 -0.744 -7.102 1.00 92.38 80 GLU A O 1
ATOM 635 N N . ASN A 1 81 ? 1.375 -1.860 -5.835 1.00 91.44 81 ASN A N 1
ATOM 636 C CA . ASN A 1 81 ? 1.645 -3.185 -6.365 1.00 91.44 81 ASN A CA 1
ATOM 637 C C . ASN A 1 81 ? 1.340 -3.278 -7.866 1.00 91.44 81 ASN A C 1
ATOM 639 O O . ASN A 1 81 ? 2.117 -3.874 -8.612 1.00 91.44 81 ASN A O 1
ATOM 643 N N . SER A 1 82 ? 0.278 -2.620 -8.350 1.00 92.69 82 SER A N 1
ATOM 644 C CA . SER A 1 82 ? -0.010 -2.495 -9.791 1.00 92.69 82 SER A CA 1
ATOM 645 C C . SER A 1 82 ? 1.149 -1.836 -10.528 1.00 92.69 82 SER A C 1
ATOM 647 O O . SER A 1 82 ? 1.556 -2.304 -11.590 1.00 92.69 82 SER A O 1
ATOM 649 N N . GLY A 1 83 ? 1.694 -0.759 -9.956 1.00 93.12 83 GLY A N 1
ATOM 650 C CA . GLY A 1 83 ? 2.837 -0.048 -10.517 1.00 93.12 83 GLY A CA 1
ATOM 651 C C . GLY A 1 83 ? 4.090 -0.920 -10.576 1.00 93.12 83 GLY A C 1
ATOM 652 O O . GLY A 1 83 ? 4.757 -0.957 -11.608 1.00 93.12 83 GLY A O 1
ATOM 653 N N . ILE A 1 84 ? 4.386 -1.677 -9.516 1.00 90.69 84 ILE A N 1
ATOM 654 C CA . ILE A 1 84 ? 5.513 -2.621 -9.501 1.00 90.69 84 ILE A CA 1
ATOM 655 C C . ILE A 1 84 ? 5.331 -3.722 -10.553 1.00 90.69 84 ILE A C 1
ATOM 657 O O . ILE A 1 84 ? 6.263 -3.994 -11.311 1.00 90.69 84 ILE A O 1
ATOM 661 N N . VAL A 1 85 ? 4.146 -4.334 -10.639 1.00 91.94 85 VAL A N 1
ATOM 662 C CA . VAL A 1 85 ? 3.840 -5.372 -11.639 1.00 91.94 85 VAL A CA 1
ATOM 663 C C . VAL A 1 85 ? 3.992 -4.823 -13.056 1.00 91.94 85 VAL A C 1
ATOM 665 O O . VAL A 1 85 ? 4.628 -5.461 -13.892 1.00 91.94 85 VAL A O 1
ATOM 668 N N . PHE A 1 86 ? 3.475 -3.624 -13.320 1.00 94.06 86 PHE A N 1
ATOM 669 C CA . PHE A 1 86 ? 3.640 -2.956 -14.609 1.00 94.06 86 PHE A CA 1
ATOM 670 C C . PHE A 1 86 ? 5.123 -2.761 -14.965 1.00 94.06 86 PHE A C 1
ATOM 672 O O . PHE A 1 86 ? 5.552 -3.142 -16.053 1.00 94.06 86 PHE A O 1
ATOM 679 N N . LEU A 1 87 ? 5.929 -2.248 -14.029 1.00 93.00 87 LEU A N 1
ATOM 680 C CA . LEU A 1 87 ? 7.370 -2.061 -14.230 1.00 93.00 87 LEU A CA 1
ATOM 681 C C . LEU A 1 87 ? 8.121 -3.386 -14.426 1.00 93.00 87 LEU A C 1
ATOM 683 O O . LEU A 1 87 ? 9.098 -3.428 -15.169 1.00 93.00 87 LEU A O 1
ATOM 687 N N . LEU A 1 88 ? 7.682 -4.466 -13.775 1.00 92.06 88 LEU A N 1
ATOM 688 C CA . LEU A 1 88 ? 8.248 -5.807 -13.939 1.00 92.06 88 LEU A CA 1
ATOM 689 C C . LEU A 1 88 ? 7.977 -6.383 -15.331 1.00 92.06 88 LEU A C 1
ATOM 691 O O . LEU A 1 88 ? 8.892 -6.950 -15.933 1.00 92.06 88 LEU A O 1
ATOM 695 N N . LEU A 1 89 ? 6.737 -6.254 -15.810 1.00 92.56 89 LEU A N 1
ATOM 696 C CA . LEU A 1 89 ? 6.294 -6.787 -17.099 1.00 92.56 89 LEU A CA 1
ATOM 697 C C . LEU A 1 89 ? 6.936 -6.053 -18.275 1.00 92.56 89 LEU A C 1
ATOM 699 O O . LEU A 1 89 ? 7.305 -6.698 -19.252 1.00 92.56 89 LEU A O 1
ATOM 703 N N . ASP A 1 90 ? 7.100 -4.733 -18.167 1.00 94.50 90 ASP A N 1
ATOM 704 C CA . ASP A 1 90 ? 7.611 -3.912 -19.269 1.00 94.50 90 ASP A CA 1
ATOM 705 C C . ASP A 1 90 ? 9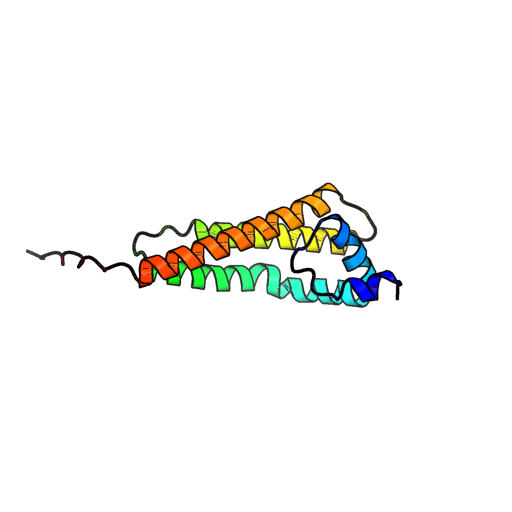.132 -3.691 -19.219 1.00 94.50 90 ASP A C 1
ATOM 707 O O . ASP A 1 90 ? 9.726 -3.054 -20.090 1.00 94.50 90 ASP A O 1
ATOM 711 N N . PHE A 1 91 ? 9.812 -4.239 -18.210 1.00 90.81 91 PHE A N 1
ATOM 712 C CA . PHE A 1 91 ? 11.267 -4.175 -18.122 1.00 90.81 91 PHE A CA 1
ATOM 713 C C . PHE A 1 91 ? 11.919 -4.815 -19.369 1.00 90.81 91 PHE A C 1
ATOM 715 O O . PHE A 1 91 ? 11.613 -5.969 -19.683 1.00 90.81 91 PHE A O 1
ATOM 722 N N . PRO A 1 92 ? 12.912 -4.173 -20.026 1.00 92.50 92 PRO A N 1
ATOM 723 C CA . PRO A 1 92 ? 13.770 -3.085 -19.531 1.00 92.50 92 PRO A CA 1
ATOM 724 C C . PRO A 1 92 ? 13.317 -1.659 -19.882 1.00 92.50 92 PRO A C 1
ATOM 726 O O . PRO A 1 92 ? 14.108 -0.721 -19.719 1.00 92.50 92 PRO A O 1
ATOM 729 N N . LEU A 1 93 ? 12.094 -1.469 -20.385 1.00 93.69 93 LEU A N 1
ATOM 730 C CA . LEU A 1 93 ? 11.579 -0.137 -20.694 1.00 93.69 93 LEU A CA 1
ATOM 731 C C . LEU A 1 93 ? 11.450 0.702 -19.419 1.00 93.69 93 LEU A C 1
ATOM 733 O O . LEU A 1 93 ? 11.170 0.201 -18.330 1.00 93.69 93 LEU A O 1
ATOM 737 N N . ARG A 1 94 ? 11.714 2.005 -19.557 1.00 90.25 94 ARG A N 1
ATOM 738 C CA . ARG A 1 94 ? 11.671 2.956 -18.443 1.00 90.25 94 ARG A CA 1
ATOM 739 C C . ARG A 1 94 ? 10.372 3.734 -18.434 1.00 90.25 94 ARG A C 1
ATOM 741 O O . ARG A 1 94 ? 10.049 4.398 -19.415 1.00 90.25 94 ARG A O 1
ATOM 748 N N . HIS A 1 95 ? 9.757 3.789 -17.259 1.00 94.38 95 HIS A N 1
ATOM 749 C CA . HIS A 1 95 ? 8.540 4.555 -17.005 1.00 94.38 95 HIS A CA 1
ATOM 750 C C . HIS A 1 95 ? 8.735 5.462 -15.804 1.00 94.38 95 HIS A C 1
ATOM 752 O O . HIS A 1 95 ? 8.276 5.159 -14.707 1.00 94.38 95 HIS A O 1
ATOM 758 N N . LYS A 1 96 ? 9.414 6.596 -16.012 1.00 92.50 96 LYS A N 1
ATOM 759 C CA . LYS A 1 96 ? 9.767 7.533 -14.929 1.00 92.50 96 LYS A CA 1
ATOM 760 C C . LYS A 1 96 ? 8.564 7.933 -14.070 1.00 92.50 96 LYS A C 1
ATOM 762 O O . LYS A 1 96 ? 8.676 7.963 -12.855 1.00 92.50 96 LYS A O 1
ATOM 767 N N . GLY A 1 97 ? 7.404 8.168 -14.692 1.00 94.50 97 GLY A N 1
ATOM 768 C CA . GLY A 1 97 ? 6.184 8.518 -13.961 1.00 94.50 97 GLY A CA 1
ATOM 769 C C . GLY A 1 97 ? 5.729 7.421 -12.994 1.00 94.50 97 GLY A C 1
ATOM 770 O O . GLY A 1 97 ? 5.368 7.718 -11.860 1.00 94.50 97 GLY A O 1
ATOM 771 N N . VAL A 1 98 ? 5.802 6.149 -13.399 1.00 94.44 98 VAL A N 1
ATOM 772 C CA . VAL A 1 98 ? 5.446 5.017 -12.526 1.00 94.44 98 VAL A CA 1
ATOM 773 C C . VAL A 1 98 ? 6.543 4.767 -11.487 1.00 94.44 98 VAL A C 1
ATOM 775 O O . VAL A 1 98 ? 6.233 4.547 -10.319 1.00 94.44 98 VAL A O 1
ATOM 778 N N . GLU A 1 99 ? 7.817 4.880 -11.880 1.00 92.50 99 GLU A N 1
ATOM 779 C CA . GLU A 1 99 ? 8.967 4.802 -10.967 1.00 92.50 99 GLU A CA 1
ATOM 780 C C . GLU A 1 99 ? 8.896 5.871 -9.857 1.00 92.50 99 GLU A C 1
ATOM 782 O O . GLU A 1 99 ? 9.309 5.617 -8.728 1.00 92.50 99 GLU A O 1
ATOM 787 N N . GLU A 1 100 ? 8.351 7.057 -10.138 1.00 93.50 100 GLU A N 1
ATOM 788 C CA . GLU A 1 100 ? 8.131 8.119 -9.149 1.00 93.50 100 GLU A CA 1
ATOM 789 C C . GLU A 1 100 ? 6.861 7.913 -8.317 1.00 93.50 100 GLU A C 1
ATOM 791 O O . GLU A 1 100 ? 6.871 8.166 -7.110 1.00 93.50 100 GLU A O 1
ATOM 796 N N . LEU A 1 101 ? 5.779 7.433 -8.934 1.00 94.69 101 LEU A N 1
ATOM 797 C CA . LEU A 1 101 ? 4.487 7.237 -8.277 1.00 94.69 101 LEU A CA 1
ATOM 798 C C . LEU A 1 101 ? 4.517 6.108 -7.237 1.00 94.69 101 LEU A C 1
ATOM 800 O O . LEU A 1 101 ? 3.974 6.265 -6.144 1.00 94.69 101 LEU A O 1
ATOM 804 N N . VAL A 1 102 ? 5.161 4.985 -7.552 1.00 93.31 102 VAL A N 1
ATOM 805 C CA . VAL A 1 102 ? 5.229 3.798 -6.681 1.00 93.31 102 VAL A CA 1
ATOM 806 C C . VAL A 1 102 ? 5.761 4.134 -5.272 1.00 93.31 102 VAL A C 1
ATOM 808 O O . VAL A 1 102 ? 5.072 3.841 -4.293 1.00 93.31 102 VAL A O 1
ATOM 811 N N . PRO A 1 103 ? 6.909 4.825 -5.107 1.00 91.75 103 PRO A N 1
ATOM 812 C CA . PRO A 1 103 ? 7.390 5.268 -3.798 1.00 91.75 103 PRO A CA 1
ATOM 813 C C . PRO A 1 103 ? 6.415 6.175 -3.042 1.00 91.75 103 PRO A C 1
ATOM 815 O O . PRO A 1 103 ? 6.334 6.106 -1.815 1.00 91.75 103 PRO A O 1
ATOM 818 N N . TRP A 1 104 ? 5.682 7.044 -3.744 1.00 93.75 104 TRP A N 1
ATOM 819 C CA . TRP A 1 104 ? 4.671 7.899 -3.119 1.00 93.75 104 TRP A CA 1
ATOM 820 C C . TRP A 1 104 ? 3.502 7.083 -2.575 1.00 93.75 104 TRP A C 1
ATOM 822 O O . TRP A 1 104 ? 3.113 7.281 -1.423 1.00 93.75 104 TRP A O 1
ATOM 832 N N . LEU A 1 105 ? 2.989 6.137 -3.361 1.00 94.00 105 LEU A N 1
ATOM 833 C CA . LEU A 1 105 ? 1.921 5.233 -2.936 1.00 94.00 105 LEU A CA 1
ATOM 834 C C . LEU A 1 105 ? 2.356 4.376 -1.744 1.00 94.00 105 LEU A C 1
ATOM 836 O O . LEU A 1 105 ? 1.617 4.278 -0.765 1.00 94.00 105 LEU A O 1
ATOM 840 N N . LEU A 1 106 ? 3.589 3.860 -1.763 1.00 91.75 106 LEU A N 1
ATOM 841 C CA . LEU A 1 106 ? 4.173 3.132 -0.636 1.00 91.75 106 LEU A CA 1
ATOM 842 C C . LEU A 1 106 ? 4.177 3.982 0.645 1.00 91.75 106 LEU A C 1
ATOM 844 O O . LEU A 1 106 ? 3.763 3.516 1.707 1.00 91.75 106 LEU A O 1
ATOM 848 N N . ARG 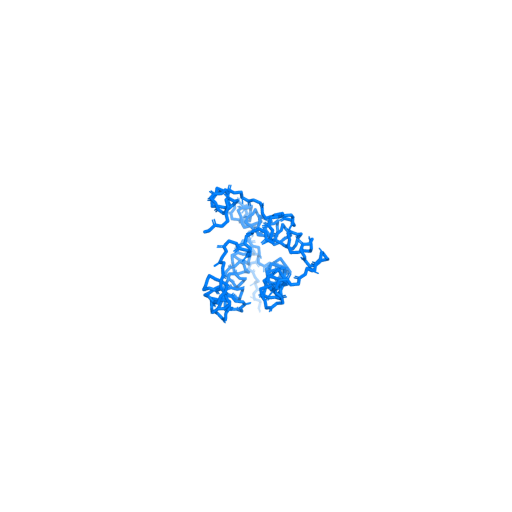A 1 107 ? 4.608 5.246 0.562 1.00 93.06 107 ARG A N 1
ATOM 849 C CA . ARG A 1 107 ? 4.611 6.165 1.715 1.00 93.06 107 ARG A CA 1
ATOM 850 C C . ARG A 1 107 ? 3.201 6.446 2.226 1.00 93.06 107 ARG A C 1
ATOM 852 O O . ARG A 1 107 ? 2.991 6.420 3.434 1.00 93.06 107 ARG A O 1
ATOM 859 N N . LEU A 1 108 ? 2.241 6.690 1.332 1.00 94.06 108 LEU A N 1
ATOM 860 C CA . LEU A 1 108 ? 0.841 6.931 1.698 1.00 94.06 108 LEU A CA 1
ATOM 861 C C . LEU A 1 108 ? 0.205 5.701 2.355 1.00 94.06 108 LEU A C 1
ATOM 863 O O . LEU A 1 108 ? -0.483 5.839 3.369 1.00 94.06 108 LEU A O 1
ATOM 867 N N . LYS A 1 109 ? 0.492 4.500 1.840 1.00 92.75 109 LYS A N 1
ATOM 868 C CA . LYS A 1 109 ? 0.099 3.226 2.452 1.00 92.75 109 LYS A CA 1
ATOM 869 C C . LYS A 1 109 ? 0.587 3.147 3.895 1.00 92.75 109 LYS A C 1
ATOM 871 O O . LYS A 1 109 ? -0.227 3.021 4.809 1.00 92.75 109 LYS A O 1
ATOM 876 N N . TRP A 1 110 ? 1.893 3.297 4.118 1.00 92.94 110 TRP A N 1
ATOM 877 C CA . TRP A 1 110 ? 2.476 3.191 5.460 1.00 92.94 110 TRP A CA 1
ATOM 878 C C . TRP A 1 110 ? 2.050 4.317 6.403 1.00 92.94 110 TRP A C 1
ATOM 880 O O . TRP A 1 110 ? 1.818 4.058 7.583 1.00 92.94 110 TRP A O 1
ATOM 890 N N . ALA A 1 111 ? 1.867 5.540 5.903 1.00 94.75 111 ALA A N 1
ATOM 891 C CA . ALA A 1 111 ? 1.297 6.636 6.685 1.00 94.75 111 ALA A CA 1
ATOM 892 C C . ALA A 1 111 ? -0.135 6.316 7.143 1.00 94.75 111 ALA A C 1
ATOM 894 O O . ALA A 1 111 ? -0.489 6.547 8.299 1.00 94.75 111 ALA A O 1
ATOM 895 N N . THR A 1 112 ? -0.945 5.720 6.264 1.00 94.62 112 THR A N 1
ATOM 896 C CA . THR A 1 112 ? -2.311 5.300 6.597 1.00 94.62 112 THR A CA 1
ATOM 897 C C . THR A 1 112 ? -2.307 4.156 7.614 1.00 94.62 112 THR A C 1
ATOM 899 O O . THR A 1 112 ? -3.053 4.209 8.590 1.00 94.62 112 THR A O 1
ATOM 902 N N . VAL A 1 113 ? -1.427 3.160 7.458 1.00 93.88 113 VAL A N 1
ATOM 903 C CA . VAL A 1 113 ? -1.243 2.080 8.448 1.00 93.88 113 VAL A CA 1
ATOM 904 C C . VAL A 1 113 ? -0.850 2.651 9.813 1.00 93.88 113 VAL A C 1
ATOM 906 O O . VAL A 1 113 ? -1.452 2.286 10.822 1.00 93.88 113 VAL A O 1
ATOM 909 N N . ALA A 1 114 ? 0.097 3.591 9.859 1.00 94.44 114 ALA A N 1
ATOM 910 C CA . ALA A 1 114 ? 0.497 4.252 11.098 1.00 94.44 114 ALA A CA 1
ATOM 911 C C . ALA A 1 114 ? -0.681 4.991 11.759 1.00 94.44 114 ALA A C 1
ATOM 913 O O . ALA A 1 114 ? -0.899 4.849 12.962 1.00 94.44 114 ALA A O 1
ATOM 914 N N . ALA A 1 115 ? -1.494 5.710 10.978 1.00 95.38 115 ALA A N 1
ATOM 915 C CA . ALA A 1 115 ? -2.689 6.390 11.480 1.00 95.38 115 ALA A CA 1
ATOM 916 C C . ALA A 1 115 ? -3.726 5.415 12.068 1.00 95.38 115 ALA A C 1
ATOM 918 O O . ALA A 1 115 ? -4.317 5.700 13.114 1.00 95.38 115 ALA A O 1
ATOM 919 N N . ILE A 1 116 ? -3.923 4.252 11.435 1.00 95.00 116 ILE A N 1
ATOM 920 C CA . ILE A 1 116 ? -4.786 3.181 11.954 1.00 95.00 116 ILE A CA 1
ATOM 921 C C . ILE A 1 116 ? -4.257 2.682 13.297 1.00 95.00 116 ILE A C 1
ATOM 923 O O . ILE A 1 116 ? -5.015 2.632 14.263 1.00 95.00 116 ILE A O 1
ATOM 927 N N . VAL A 1 117 ? -2.966 2.347 13.377 1.00 95.50 117 VAL A N 1
ATOM 928 C CA . VAL A 1 117 ? -2.342 1.835 14.607 1.00 95.50 117 VAL A CA 1
ATOM 929 C C . VAL A 1 117 ? -2.485 2.840 15.747 1.00 95.50 117 VAL A C 1
ATOM 931 O O . VAL A 1 117 ? -2.952 2.473 16.824 1.00 95.50 117 VAL A O 1
ATOM 934 N N . VAL A 1 118 ? -2.167 4.115 15.506 1.00 96.00 118 VAL A N 1
ATOM 935 C CA . VAL A 1 118 ? -2.328 5.181 16.507 1.00 96.00 118 VAL A CA 1
ATOM 936 C C . VAL A 1 118 ? -3.786 5.289 16.950 1.00 96.00 118 VAL A C 1
ATOM 938 O O . VAL A 1 118 ? -4.062 5.317 18.147 1.00 96.00 118 VAL A O 1
ATOM 941 N N . SER A 1 119 ? -4.732 5.276 16.010 1.00 93.88 119 SER A N 1
ATOM 942 C CA . SER A 1 119 ? -6.163 5.352 16.329 1.00 93.88 119 SER A CA 1
ATOM 943 C C . SER A 1 119 ? -6.626 4.176 17.191 1.00 93.88 119 SER A C 1
ATOM 945 O O . SER A 1 119 ? -7.359 4.384 18.157 1.00 93.88 119 SER A O 1
ATOM 947 N N . VAL A 1 120 ? -6.189 2.951 16.887 1.00 94.44 120 VAL A N 1
ATOM 948 C CA . VAL A 1 120 ? -6.506 1.758 17.688 1.00 94.44 120 VAL A CA 1
ATOM 949 C C . VAL A 1 120 ? -5.924 1.875 19.098 1.00 94.44 120 VAL A C 1
ATOM 951 O O . VAL A 1 120 ? -6.645 1.636 20.062 1.00 94.44 120 VAL A O 1
ATOM 954 N N . VAL A 1 121 ? -4.661 2.289 19.239 1.00 94.81 121 VAL A N 1
ATOM 955 C CA . VAL A 1 121 ? -3.996 2.447 20.547 1.00 94.81 121 VAL A CA 1
ATOM 956 C C . VAL A 1 121 ? -4.687 3.514 21.400 1.00 94.81 121 VAL A C 1
ATOM 958 O O . VAL A 1 121 ? -4.967 3.285 22.579 1.00 94.81 121 VAL A O 1
ATOM 961 N N . VAL A 1 122 ? -5.030 4.659 20.807 1.00 94.50 122 VAL A N 1
ATOM 962 C CA . VAL A 1 122 ? -5.744 5.732 21.513 1.00 94.50 122 VAL A CA 1
ATOM 963 C C . VAL A 1 122 ? -7.143 5.268 21.924 1.00 94.50 122 VAL A C 1
ATOM 965 O O . VAL A 1 122 ? -7.537 5.454 23.071 1.00 94.50 122 VAL A O 1
ATOM 968 N N . GLY A 1 123 ? -7.891 4.604 21.041 1.00 92.56 123 GLY A N 1
ATOM 969 C CA . GLY A 1 123 ? -9.237 4.124 21.378 1.00 92.56 123 GLY A CA 1
ATOM 970 C C . GLY A 1 123 ? -9.243 2.985 22.398 1.00 92.56 123 GLY A C 1
ATOM 971 O O . GLY A 1 123 ? -10.138 2.917 23.236 1.00 92.56 123 GLY A O 1
ATOM 972 N N . ALA A 1 124 ? -8.218 2.131 22.397 1.00 90.00 124 ALA A N 1
ATOM 973 C CA . ALA A 1 124 ? -8.053 1.078 23.397 1.00 90.00 124 ALA A CA 1
ATOM 974 C C . ALA A 1 124 ? -7.738 1.623 24.801 1.00 90.00 124 ALA A C 1
ATOM 976 O O . ALA A 1 124 ? -8.088 0.983 25.790 1.00 90.00 124 ALA A O 1
ATOM 977 N N . THR A 1 125 ? -7.095 2.791 24.891 1.00 91.06 125 THR A N 1
ATOM 978 C CA . THR A 1 125 ? -6.735 3.444 26.163 1.00 91.06 125 THR A CA 1
ATOM 979 C C . THR A 1 125 ? -7.739 4.514 26.608 1.00 91.06 125 THR A C 1
ATOM 981 O O . THR A 1 125 ? -7.703 4.945 27.760 1.00 91.06 125 THR A O 1
ATOM 984 N N . SER A 1 126 ? -8.663 4.922 25.733 1.00 87.94 126 SER A N 1
ATOM 985 C CA . SER A 1 126 ? -9.685 5.924 26.039 1.00 87.94 126 SER A CA 1
ATOM 986 C C . SER A 1 126 ? -10.749 5.382 27.014 1.00 87.94 126 SER A C 1
ATOM 988 O O . SER A 1 126 ? -11.244 4.264 26.823 1.00 87.94 126 SER A O 1
ATOM 990 N N . PRO A 1 127 ? -11.162 6.148 28.045 1.00 79.50 127 PRO A N 1
ATOM 991 C CA . PRO A 1 127 ? -12.235 5.744 28.947 1.00 79.50 127 PRO A CA 1
ATOM 992 C C . PRO A 1 127 ? -13.537 5.538 28.166 1.00 79.50 127 PR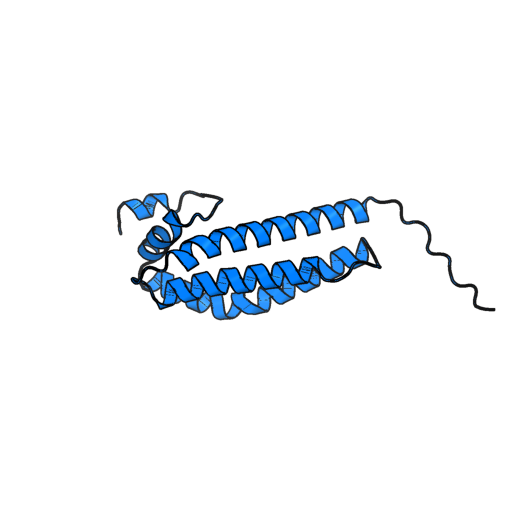O A C 1
ATOM 994 O O . PRO A 1 127 ? -14.122 6.487 27.639 1.00 79.50 127 PRO A O 1
ATOM 997 N N . ARG A 1 128 ? -14.028 4.295 28.097 1.00 76.38 128 ARG A N 1
ATOM 998 C CA . ARG A 1 128 ? -15.322 4.009 27.468 1.00 76.38 128 ARG A CA 1
ATOM 999 C C . ARG A 1 128 ? -16.427 4.651 28.299 1.00 76.38 128 ARG A C 1
ATOM 1001 O O . ARG A 1 128 ? -16.731 4.191 29.398 1.00 76.38 128 ARG A O 1
ATOM 1008 N N . THR A 1 129 ? -17.047 5.702 27.775 1.00 60.44 129 THR A N 1
ATOM 1009 C CA . THR A 1 129 ? -18.266 6.252 28.368 1.00 60.44 129 THR A CA 1
ATOM 1010 C C . THR A 1 129 ? -19.343 5.167 28.273 1.00 60.44 129 THR A C 1
ATOM 1012 O O . THR A 1 129 ? -19.570 4.652 27.176 1.00 60.44 129 THR A O 1
ATOM 1015 N N . PRO A 1 130 ? -19.981 4.747 29.380 1.00 58.75 130 PRO A N 1
ATOM 1016 C CA . PRO A 1 130 ? -20.971 3.682 29.335 1.00 58.75 130 PRO A CA 1
ATOM 1017 C C . PRO A 1 130 ? -22.118 4.095 28.412 1.00 58.75 130 PRO A C 1
ATOM 1019 O O . PRO A 1 130 ? -22.878 5.018 28.706 1.00 58.75 130 PRO A O 1
ATOM 1022 N N . THR A 1 131 ? -22.235 3.404 27.279 1.00 60.75 131 THR A N 1
ATOM 1023 C CA . THR A 1 131 ? -23.351 3.535 26.345 1.00 60.75 131 THR A CA 1
ATOM 1024 C C . THR A 1 131 ? -24.646 3.292 27.108 1.00 60.75 131 THR A C 1
ATOM 1026 O O . THR A 1 131 ? -24.890 2.199 27.628 1.00 60.75 131 THR A O 1
ATOM 1029 N N . ARG A 1 132 ? -25.448 4.354 27.219 1.00 53.72 132 ARG A N 1
ATOM 1030 C CA . ARG A 1 132 ? -26.749 4.400 27.885 1.00 53.72 132 ARG A CA 1
ATOM 1031 C C . ARG A 1 132 ? -27.607 3.256 27.339 1.00 53.72 132 ARG A C 1
ATOM 1033 O O . ARG A 1 132 ? -28.080 3.326 26.210 1.00 53.72 132 ARG A O 1
ATOM 1040 N N . LYS A 1 133 ? -27.774 2.182 28.121 1.00 52.12 133 LYS A N 1
ATOM 1041 C CA . LYS A 1 133 ? -28.685 1.083 27.779 1.00 52.12 133 LYS A CA 1
ATOM 1042 C C . LYS A 1 133 ? -30.058 1.691 27.493 1.00 52.12 133 LYS A C 1
ATOM 1044 O O . LYS A 1 133 ? -30.622 2.359 28.362 1.00 52.12 133 LYS A O 1
ATOM 1049 N N . HIS A 1 134 ? -30.569 1.489 26.281 1.00 53.84 134 HIS A N 1
ATOM 1050 C CA . HIS A 1 134 ? -31.948 1.811 25.939 1.00 53.84 134 HIS A CA 1
ATOM 1051 C C . HIS A 1 134 ? -32.867 1.095 26.939 1.00 53.84 134 HIS A C 1
ATOM 1053 O O . HIS A 1 134 ? -32.949 -0.132 26.951 1.00 53.84 134 HIS A O 1
ATOM 1059 N N . LYS A 1 135 ? -33.535 1.864 27.807 1.00 49.00 135 LYS A N 1
ATOM 1060 C CA . LYS A 1 135 ? -34.720 1.396 28.529 1.00 49.00 135 LYS A CA 1
ATOM 1061 C C . LYS A 1 135 ? -35.798 1.155 27.473 1.00 49.00 135 LYS A C 1
ATOM 1063 O O . LYS A 1 135 ? -36.376 2.118 26.974 1.00 49.00 135 LYS A O 1
ATOM 1068 N N . LEU A 1 136 ? -36.030 -0.107 27.124 1.00 63.06 136 LEU A N 1
ATOM 1069 C CA . LEU A 1 136 ? -37.299 -0.530 26.539 1.00 63.06 136 LEU A CA 1
ATOM 1070 C C . LEU A 1 136 ? -38.376 -0.262 27.601 1.00 63.06 136 LEU A C 1
ATOM 1072 O O . LEU A 1 136 ? -38.256 -0.740 28.732 1.00 63.06 136 LEU A O 1
ATOM 1076 N N . ARG A 1 137 ? -39.321 0.617 27.264 1.00 66.75 137 ARG A N 1
ATOM 1077 C CA . ARG A 1 137 ? -40.586 0.790 27.980 1.00 66.75 137 ARG A CA 1
ATOM 1078 C C . ARG A 1 137 ? -41.588 -0.215 27.444 1.00 66.75 137 ARG A C 1
ATOM 1080 O O . ARG A 1 137 ? -41.520 -0.469 26.222 1.00 66.75 137 ARG A O 1
#

Radius of gyration: 20.01 Å; chains: 1; bounding box: 69×24×50 Å

Sequence (137 aa):
MPPHCNTVLNIDVQLTAGKIRPFLECLGLQGRSAYLAFFHFDFLLFPLVYANVAHRALTLAWPESRPLLPAAVVVFDVLENSGIVFLLLDFPLRHKGVEELVPWLLRLKWATVAAIVVSVVVGATSPRTPTRKHKLR

Foldseek 3Di:
DDPCLVVLPPPPVAQALVVLLVVLVNCPPVNLVVVLVVCVCCLPPVLVVVLVVLVVLLCVLPVPDDSVLSVLLNVLSNLLSVLSNVCSVPPPDDDSVSSHVNRVSVVSNVVSVVVSVVSSVCSVPDPDDPDPPDPDD

Secondary structure (DSSP, 8-state):
--TTHHHHTS--SS--HHHHHHHHHHHHHHHHHHHHHHHHHHTTHHHHHHHHHHHHHHHHH-TT--THHHHHHHHHHHHHHHHHHHHHHHTTS--HHHHHHHHHHHHHHHHHHHHHHHHHHHHHHS-----------

pLDDT: mean 84.36, std 13.41, range [44.94, 96.0]